Protein AF-A0A923U1F9-F1 (afdb_monomer)

pLDDT: mean 80.45, std 17.43, range [35.75, 97.56]

Radius of gyration: 27.61 Å; Cα contacts (8 Å, |Δi|>4): 58; chains: 1; bounding box: 58×37×76 Å

Mean predicted aligned error: 15.95 Å

Sequence (110 aa):
MAMELDHEKWIPLVEFSVQKGISLSTLRRYIKVNKIPWKLVEGRYLVMDDGTFTSPRNHDPKSNSAPISADVETRLKSLEQALGMANEEISELKMLVAFYEEKWAQNSKK

Solvent-accessible surface area (backbone atoms only — not comparable to full-atom values): 6790 Å² total; per-residue (Å²): 135,80,90,76,87,81,49,82,44,72,34,48,50,69,59,48,21,65,76,67,73,43,57,63,70,58,52,53,50,32,53,74,69,65,74,49,65,68,49,78,56,98,91,39,55,27,33,59,49,72,80,74,83,70,70,81,74,74,89,62,97,77,73,89,61,85,71,62,56,62,60,51,49,54,51,48,53,52,50,53,51,52,51,51,55,52,51,50,52,50,50,53,51,52,51,54,49,53,54,51,53,50,52,50,58,57,61,74,73,112

Foldseek 3Di:
DDDDPPQQDWAFLVVVCVVQVHDSVVVVVCVVVVVFDWDADPNTITTGPPVPDHDPDPPDVPDDDPDVVVVVVVVVVVVVVVVVVVVVVVVVVVVVVVVVVVVVVVVVVD

Secondary structure (DSSP, 8-state):
--------EEEEHHHHHHHHT--HHHHHHHHHTT-S-EEEETTEEEEEE-S---------TTS--TTHHHHHHHHHHHHHHHHHHHHHHHHHHHHHHHHHHHHHHHHTT-

Structure (mmCIF, N/CA/C/O backbone):
data_AF-A0A923U1F9-F1
#
_entry.id   AF-A0A923U1F9-F1
#
loop_
_atom_site.group_PDB
_atom_site.id
_atom_site.type_symbol
_atom_site.label_atom_id
_atom_site.label_alt_id
_atom_site.label_comp_id
_atom_site.label_asym_id
_atom_site.label_entity_id
_atom_site.label_seq_id
_atom_site.pdbx_PDB_ins_code
_atom_site.Cartn_x
_atom_site.Cartn_y
_atom_site.Cartn_z
_atom_site.occupancy
_atom_site.B_iso_or_equiv
_atom_site.auth_seq_id
_atom_site.auth_comp_id
_atom_site.auth_asym_id
_atom_site.auth_atom_id
_atom_site.pdbx_PDB_model_num
ATOM 1 N N . MET A 1 1 ? 4.401 22.624 -32.105 1.00 35.75 1 MET A N 1
ATOM 2 C CA . MET A 1 1 ? 4.610 21.445 -32.966 1.00 35.75 1 MET A CA 1
ATOM 3 C C . MET A 1 1 ? 5.192 20.362 -32.069 1.00 35.75 1 MET A C 1
ATOM 5 O O . MET A 1 1 ? 6.235 20.617 -31.494 1.00 35.75 1 MET A O 1
ATOM 9 N N . ALA A 1 2 ? 4.418 19.289 -31.865 1.00 40.66 2 ALA A N 1
ATOM 10 C CA . ALA A 1 2 ? 4.696 18.025 -31.163 1.00 40.66 2 ALA A CA 1
ATOM 11 C C . ALA A 1 2 ? 5.365 18.056 -29.766 1.00 40.66 2 ALA A C 1
ATOM 13 O O . ALA A 1 2 ? 6.568 18.239 -29.621 1.00 40.66 2 ALA A O 1
ATOM 14 N N . MET A 1 3 ? 4.544 17.793 -28.741 1.00 48.12 3 MET A N 1
ATOM 15 C CA . MET A 1 3 ? 4.953 17.096 -27.520 1.00 48.12 3 MET A CA 1
ATOM 16 C C . MET A 1 3 ? 5.250 15.637 -27.890 1.00 48.12 3 MET A C 1
ATOM 18 O O . MET A 1 3 ? 4.315 14.926 -28.240 1.00 48.12 3 MET A O 1
ATOM 22 N N . GLU A 1 4 ? 6.496 15.187 -27.784 1.00 43.19 4 GLU A N 1
ATOM 23 C CA . GLU A 1 4 ? 6.814 13.753 -27.738 1.00 43.19 4 GLU A CA 1
ATOM 24 C C . GLU A 1 4 ? 7.576 13.471 -26.446 1.00 43.19 4 GLU A C 1
ATOM 26 O O . GLU A 1 4 ? 8.794 13.610 -26.351 1.00 43.19 4 GLU A O 1
ATOM 31 N N . LEU A 1 5 ? 6.817 13.130 -25.402 1.00 45.00 5 LEU A N 1
ATOM 32 C CA . LEU A 1 5 ? 7.339 12.403 -24.249 1.00 45.00 5 LEU A CA 1
ATOM 33 C C . LEU A 1 5 ? 7.386 10.920 -24.629 1.00 45.00 5 LEU A C 1
ATOM 35 O O . LEU A 1 5 ? 6.629 10.101 -24.113 1.00 45.00 5 LEU A O 1
ATOM 39 N N . ASP A 1 6 ? 8.274 10.588 -25.560 1.00 49.78 6 ASP A N 1
ATOM 40 C CA . ASP A 1 6 ? 8.524 9.218 -25.993 1.00 49.78 6 ASP A CA 1
ATOM 41 C C . ASP A 1 6 ? 9.391 8.504 -24.959 1.00 49.78 6 ASP A C 1
ATOM 43 O O . ASP A 1 6 ? 10.597 8.306 -25.130 1.00 49.78 6 ASP A O 1
ATOM 47 N N . HIS A 1 7 ? 8.786 8.117 -23.841 1.00 54.19 7 HIS A N 1
ATOM 48 C CA . HIS A 1 7 ? 9.414 7.187 -22.907 1.00 54.19 7 HIS A CA 1
ATOM 49 C C . HIS A 1 7 ? 8.588 5.912 -22.724 1.00 54.19 7 HIS A C 1
ATOM 51 O O . HIS A 1 7 ? 8.747 5.217 -21.731 1.00 54.19 7 HIS A O 1
ATOM 57 N N . GLU A 1 8 ? 7.777 5.524 -23.712 1.00 62.62 8 GLU A N 1
ATOM 58 C CA . GLU A 1 8 ? 7.300 4.139 -23.822 1.00 62.62 8 GLU A CA 1
ATOM 59 C C . GLU A 1 8 ? 8.439 3.227 -24.303 1.00 62.62 8 GLU A C 1
ATOM 61 O O . GLU A 1 8 ? 8.454 2.694 -25.418 1.00 62.62 8 GLU A O 1
ATOM 66 N N . LYS A 1 9 ? 9.454 3.050 -23.452 1.00 81.69 9 LYS A N 1
ATOM 67 C CA . LYS A 1 9 ? 10.592 2.194 -23.765 1.00 81.69 9 LYS A CA 1
ATOM 68 C C . LYS A 1 9 ? 10.228 0.751 -23.428 1.00 81.69 9 LYS A C 1
ATOM 70 O O . LYS A 1 9 ? 10.101 0.369 -22.267 1.00 81.69 9 LYS A O 1
ATOM 75 N N . TRP A 1 10 ? 10.068 -0.068 -24.462 1.00 88.25 10 TRP A N 1
ATOM 76 C CA . TRP A 1 10 ? 9.956 -1.516 -24.312 1.00 88.25 10 TRP A CA 1
ATOM 77 C C . TRP A 1 10 ? 11.344 -2.112 -24.110 1.00 88.25 10 TRP A C 1
ATOM 79 O O . TRP A 1 10 ? 12.163 -2.122 -25.028 1.00 88.25 10 TRP A O 1
ATOM 89 N N . ILE A 1 11 ? 11.600 -2.619 -22.912 1.00 90.12 11 ILE A N 1
ATOM 90 C CA . ILE A 1 11 ? 12.911 -3.106 -22.491 1.00 90.12 11 ILE A CA 1
ATOM 91 C C . ILE A 1 11 ? 12.846 -4.628 -22.314 1.00 90.12 11 ILE A C 1
ATOM 93 O O . ILE A 1 11 ? 11.848 -5.142 -21.798 1.00 90.12 11 ILE A O 1
ATOM 97 N N . PRO A 1 12 ? 13.871 -5.391 -22.732 1.00 91.62 12 PRO A N 1
ATOM 98 C CA . PRO A 1 12 ? 13.942 -6.818 -22.450 1.00 91.62 12 PRO A CA 1
ATOM 99 C C . PRO A 1 12 ? 13.815 -7.108 -20.951 1.00 91.62 12 PRO A C 1
ATOM 101 O O . PRO A 1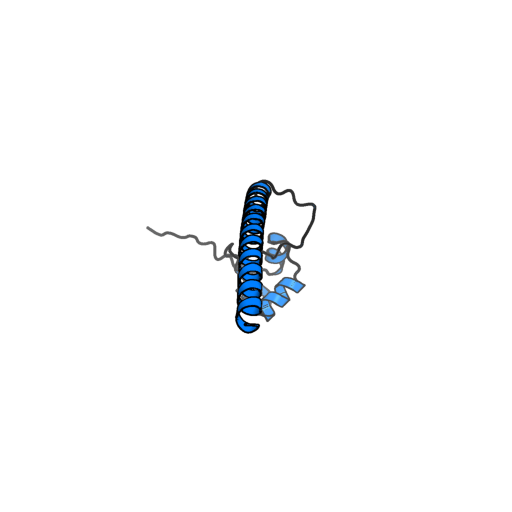 12 ? 14.395 -6.413 -20.120 1.00 91.62 12 PRO A O 1
ATOM 104 N N . LEU A 1 13 ? 13.125 -8.194 -20.594 1.00 90.00 13 LEU A N 1
ATOM 105 C CA . LEU A 1 13 ? 12.877 -8.589 -19.199 1.00 90.00 13 LEU A CA 1
ATOM 106 C C . LEU A 1 13 ? 14.152 -8.639 -18.336 1.00 90.00 13 LEU A C 1
ATOM 108 O O . LEU A 1 13 ? 14.116 -8.332 -17.147 1.00 90.00 13 LEU A O 1
ATOM 112 N N . VAL A 1 14 ? 15.273 -9.037 -18.942 1.00 89.69 14 VAL A N 1
ATOM 113 C CA . VAL A 1 14 ? 16.591 -9.111 -18.294 1.00 89.69 14 VAL A CA 1
ATOM 114 C C . VAL A 1 14 ? 17.151 -7.724 -17.995 1.00 89.69 14 VAL A C 1
ATOM 116 O O . VAL A 1 14 ? 17.619 -7.481 -16.889 1.00 89.69 14 VAL A O 1
ATOM 119 N N . GLU A 1 15 ? 17.066 -6.800 -18.944 1.00 88.56 15 GLU A N 1
ATOM 120 C CA . GLU A 1 15 ? 17.543 -5.429 -18.753 1.00 88.56 15 GLU A CA 1
ATOM 121 C C . GLU A 1 15 ? 16.652 -4.687 -17.745 1.00 88.56 15 GLU A C 1
ATOM 123 O O . GLU A 1 15 ? 17.164 -4.044 -16.832 1.00 88.56 15 GLU A O 1
ATOM 128 N N . PHE A 1 16 ? 15.333 -4.904 -17.797 1.00 88.56 16 PHE A N 1
ATOM 129 C CA . PHE A 1 16 ? 14.390 -4.377 -16.806 1.00 88.56 16 PHE A CA 1
ATOM 130 C C . PHE A 1 16 ? 14.672 -4.905 -15.386 1.00 88.56 16 PHE A C 1
ATOM 132 O O . PHE A 1 16 ? 14.579 -4.166 -14.405 1.00 88.56 16 PHE A O 1
ATOM 139 N N . SER A 1 17 ? 15.065 -6.179 -15.268 1.00 88.25 17 SER A N 1
ATOM 140 C CA . SER A 1 17 ? 15.482 -6.805 -14.005 1.00 88.25 17 SER A CA 1
ATOM 141 C C . SER A 1 17 ? 16.688 -6.098 -13.388 1.00 88.25 17 SER A C 1
ATOM 143 O O . SER A 1 17 ? 16.658 -5.780 -12.198 1.00 88.25 17 SER A O 1
ATOM 145 N N . VAL A 1 18 ? 17.708 -5.803 -14.198 1.00 87.06 18 VAL A N 1
ATOM 146 C CA . VAL A 1 18 ? 18.920 -5.097 -13.761 1.00 87.06 18 VAL A CA 1
ATOM 147 C C . VAL A 1 18 ? 18.609 -3.642 -13.412 1.00 87.06 18 VAL A C 1
ATOM 149 O O . VAL A 1 18 ? 18.995 -3.178 -12.343 1.00 87.06 18 VAL A O 1
ATOM 152 N N . GLN A 1 19 ? 17.860 -2.938 -14.265 1.00 85.00 19 GLN A N 1
ATOM 153 C CA . GLN A 1 19 ? 17.556 -1.515 -14.097 1.00 85.00 19 GLN A CA 1
ATOM 154 C C . GLN A 1 19 ? 16.719 -1.232 -12.840 1.00 85.00 19 GLN A C 1
ATOM 156 O O . GLN A 1 19 ? 16.948 -0.234 -12.161 1.00 85.00 19 GLN A O 1
ATOM 161 N N . LYS A 1 20 ? 15.749 -2.099 -12.518 1.00 83.31 20 LYS A N 1
ATOM 162 C CA . LYS A 1 20 ? 14.856 -1.927 -11.356 1.00 83.31 20 LYS A CA 1
ATOM 163 C C . LYS A 1 20 ? 15.282 -2.738 -10.124 1.00 83.31 20 LYS A C 1
ATOM 165 O O . LYS A 1 20 ? 14.642 -2.618 -9.081 1.00 83.31 20 LYS A O 1
ATOM 170 N N . GLY A 1 21 ? 16.319 -3.575 -10.228 1.00 83.12 21 GLY A N 1
ATOM 171 C CA . GLY A 1 21 ? 16.799 -4.422 -9.128 1.00 83.12 21 GLY A CA 1
ATOM 172 C C . GLY A 1 21 ? 15.810 -5.515 -8.700 1.00 83.12 21 GLY A C 1
ATOM 173 O O . GLY A 1 21 ? 15.718 -5.853 -7.521 1.00 8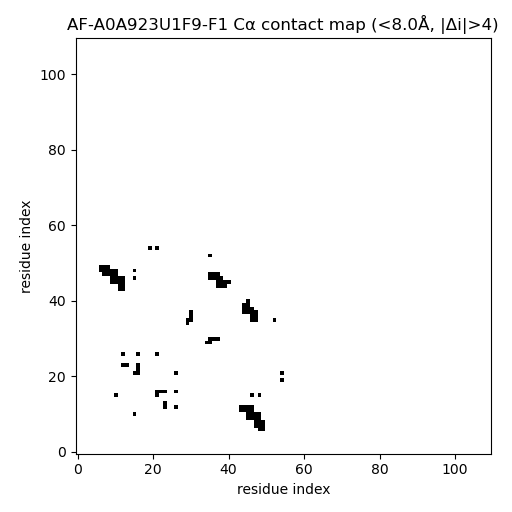3.12 21 GLY A O 1
ATOM 174 N N . ILE A 1 22 ? 15.029 -6.056 -9.639 1.00 85.88 22 ILE A N 1
ATOM 175 C CA . ILE A 1 22 ? 13.974 -7.047 -9.368 1.00 85.88 22 ILE A CA 1
ATOM 176 C C . ILE A 1 22 ? 14.374 -8.375 -9.978 1.00 85.88 22 ILE A C 1
ATOM 178 O O . ILE A 1 22 ? 14.741 -8.423 -11.146 1.00 85.88 22 ILE A O 1
ATOM 182 N N . SER A 1 23 ? 14.248 -9.475 -9.236 1.00 88.81 23 SER A N 1
ATOM 183 C CA . SER A 1 23 ? 14.569 -10.795 -9.781 1.00 88.81 23 SER A CA 1
ATOM 184 C C . SER A 1 23 ? 13.651 -11.180 -10.951 1.00 88.81 23 SER A C 1
ATOM 186 O O . SER A 1 23 ? 12.453 -10.878 -10.970 1.00 88.81 23 SER A O 1
ATOM 188 N N . LEU A 1 24 ? 14.200 -11.926 -11.914 1.00 89.31 24 LEU A N 1
ATOM 189 C CA . LEU A 1 24 ? 13.439 -12.455 -13.051 1.00 89.31 24 LEU A CA 1
ATOM 190 C C . LEU A 1 24 ? 12.231 -13.289 -12.610 1.00 89.31 24 LEU A C 1
ATOM 192 O O . LEU A 1 24 ? 11.181 -13.221 -13.241 1.00 89.31 24 LEU A O 1
ATOM 196 N N . SER A 1 25 ? 12.352 -14.055 -11.523 1.00 90.00 25 SER A N 1
ATOM 197 C CA . SER A 1 25 ? 11.249 -14.848 -10.966 1.00 90.00 25 SER A CA 1
ATOM 198 C C . SER A 1 25 ? 10.084 -13.966 -10.517 1.00 90.00 25 SER A C 1
ATOM 200 O O . SER A 1 25 ? 8.926 -14.278 -10.800 1.00 90.00 25 SER A O 1
ATOM 202 N N . THR A 1 26 ? 10.382 -12.835 -9.874 1.00 88.69 26 THR A N 1
ATOM 203 C CA . THR A 1 26 ? 9.372 -11.856 -9.462 1.00 88.69 26 THR A CA 1
ATOM 204 C C . THR A 1 26 ? 8.726 -11.190 -10.674 1.00 88.69 26 THR A C 1
ATOM 206 O O . THR A 1 26 ? 7.500 -11.111 -10.738 1.00 88.69 26 THR A O 1
ATOM 209 N N . LEU A 1 27 ? 9.513 -10.804 -11.683 1.00 89.75 27 LEU A N 1
ATOM 210 C CA . LEU A 1 27 ? 8.967 -10.236 -12.919 1.00 89.75 27 LEU A CA 1
ATOM 211 C C . LEU A 1 27 ? 8.087 -11.235 -13.682 1.00 89.75 27 LEU A C 1
ATOM 213 O O . LEU A 1 27 ? 6.986 -10.886 -14.094 1.00 89.75 27 LEU A O 1
ATOM 217 N N . ARG A 1 28 ? 8.499 -12.505 -13.795 1.00 90.75 28 ARG A N 1
ATOM 218 C CA . ARG A 1 28 ? 7.674 -13.579 -14.381 1.00 90.75 28 ARG A CA 1
ATOM 219 C C . ARG A 1 28 ? 6.359 -13.764 -13.625 1.00 90.75 28 ARG A C 1
ATOM 221 O O . ARG A 1 28 ? 5.320 -13.976 -14.245 1.00 90.75 28 ARG A O 1
ATOM 228 N N . ARG A 1 29 ? 6.381 -13.655 -12.291 1.00 91.81 29 ARG A N 1
ATOM 229 C CA . ARG A 1 29 ? 5.163 -13.690 -11.471 1.00 91.81 29 ARG A CA 1
ATOM 230 C C . ARG A 1 29 ? 4.254 -12.505 -11.788 1.00 91.81 29 ARG A C 1
ATOM 232 O O . ARG A 1 29 ? 3.057 -12.715 -11.933 1.00 91.81 29 ARG A O 1
ATOM 239 N N . TYR A 1 30 ? 4.805 -11.301 -11.929 1.00 89.62 30 TYR A N 1
ATOM 240 C CA . TYR A 1 30 ? 4.045 -10.098 -12.283 1.00 89.62 30 TYR A CA 1
ATOM 241 C C . TYR A 1 30 ? 3.443 -10.156 -13.684 1.00 89.62 30 TYR A C 1
ATOM 243 O O . TYR A 1 30 ? 2.289 -9.768 -13.843 1.00 89.62 30 TYR A O 1
ATOM 251 N N . ILE A 1 31 ? 4.166 -10.721 -14.652 1.00 90.00 31 ILE A N 1
ATOM 252 C CA . ILE A 1 31 ? 3.638 -11.047 -15.983 1.00 90.00 31 ILE A CA 1
ATOM 253 C C . ILE A 1 31 ? 2.450 -12.006 -15.856 1.00 90.00 31 ILE A C 1
ATOM 255 O O . ILE A 1 31 ? 1.385 -11.740 -16.399 1.00 90.00 31 ILE A O 1
ATOM 259 N N . LYS A 1 32 ? 2.592 -13.087 -15.074 1.00 90.31 32 LYS A N 1
ATOM 260 C CA . LYS A 1 32 ? 1.532 -14.092 -14.887 1.00 90.31 32 LYS A CA 1
ATOM 261 C C . LYS A 1 32 ? 0.246 -13.512 -14.284 1.00 90.31 32 LYS A C 1
ATOM 263 O O . LYS A 1 32 ? -0.833 -13.995 -14.606 1.00 90.31 32 LYS A O 1
ATOM 268 N N . VAL A 1 33 ? 0.355 -12.520 -13.399 1.00 91.88 33 VAL A N 1
ATOM 269 C CA . VAL A 1 33 ? -0.804 -11.860 -12.769 1.00 91.88 33 VAL A CA 1
ATOM 270 C C . VAL A 1 33 ? -1.211 -10.550 -13.460 1.00 91.88 33 VAL A C 1
ATOM 272 O O . VAL A 1 33 ? -1.995 -9.801 -12.889 1.00 91.88 33 VAL A O 1
ATOM 275 N N . ASN A 1 34 ? -0.674 -10.250 -14.652 1.00 86.69 34 ASN A N 1
ATOM 276 C CA . ASN A 1 34 ? -0.921 -9.013 -15.409 1.00 86.69 34 ASN A CA 1
ATOM 277 C C . ASN A 1 34 ? -0.738 -7.720 -14.588 1.00 86.69 34 ASN A C 1
ATOM 279 O O . ASN A 1 34 ? -1.449 -6.739 -14.778 1.00 86.69 34 ASN A O 1
ATOM 283 N N . LYS A 1 35 ? 0.235 -7.710 -13.668 1.00 85.56 35 LYS A N 1
ATOM 284 C CA . LYS A 1 35 ? 0.558 -6.535 -12.838 1.00 85.56 35 LYS A CA 1
ATOM 285 C C . LYS A 1 35 ? 1.406 -5.499 -13.585 1.00 85.56 35 LYS A C 1
ATOM 287 O O . LYS A 1 35 ? 1.496 -4.361 -13.142 1.00 85.56 35 LYS A O 1
ATOM 292 N N . ILE A 1 36 ? 2.048 -5.902 -14.681 1.00 86.88 36 ILE A N 1
ATOM 293 C CA . ILE A 1 36 ? 2.879 -5.039 -15.525 1.00 86.88 36 ILE A CA 1
ATOM 294 C C . ILE A 1 36 ? 2.505 -5.215 -16.998 1.00 86.88 36 ILE A C 1
ATOM 296 O O . ILE A 1 36 ? 2.199 -6.345 -17.393 1.00 86.88 36 ILE A O 1
ATOM 300 N N . PRO A 1 37 ? 2.562 -4.154 -17.822 1.00 89.62 37 PRO A N 1
ATOM 301 C CA . PRO A 1 37 ? 2.420 -4.281 -19.266 1.00 89.62 37 PRO A CA 1
ATOM 302 C C . PRO A 1 37 ? 3.604 -5.057 -19.854 1.00 89.62 37 PRO A C 1
ATOM 304 O O . PRO A 1 37 ? 4.770 -4.720 -19.628 1.00 89.62 37 PRO A O 1
ATOM 307 N N . TRP A 1 38 ? 3.309 -6.107 -20.618 1.00 91.38 38 TRP A N 1
ATOM 308 C CA . TRP A 1 38 ? 4.317 -6.961 -21.239 1.00 91.38 38 TRP A CA 1
ATOM 309 C C . TRP A 1 38 ? 3.915 -7.352 -22.661 1.00 91.38 38 TRP A C 1
ATOM 311 O O . TRP A 1 38 ? 2.732 -7.404 -22.995 1.00 91.38 38 TRP A O 1
ATOM 321 N N . LYS A 1 39 ? 4.909 -7.664 -23.494 1.00 91.81 39 LYS A N 1
ATOM 322 C CA . LYS A 1 39 ? 4.708 -8.255 -24.823 1.00 91.81 39 LYS A CA 1
ATOM 323 C C . LYS A 1 39 ? 5.753 -9.326 -25.112 1.00 91.81 39 LYS A C 1
ATOM 325 O O . LYS A 1 39 ? 6.872 -9.261 -24.604 1.00 91.81 39 LYS A O 1
ATOM 330 N N . LEU A 1 40 ? 5.388 -10.311 -25.928 1.00 91.88 40 LEU A N 1
ATOM 331 C CA . LEU A 1 40 ? 6.295 -11.351 -26.413 1.00 91.88 40 LEU A CA 1
ATOM 332 C C . LEU A 1 40 ? 6.650 -11.052 -27.871 1.00 91.88 40 LEU A C 1
ATOM 334 O O . LEU A 1 40 ? 5.772 -11.066 -28.729 1.00 91.88 40 LEU A O 1
ATOM 338 N N . VAL A 1 41 ? 7.923 -10.783 -28.148 1.00 91.75 41 VAL A N 1
ATOM 339 C CA . VAL A 1 41 ? 8.429 -10.522 -29.504 1.00 91.75 41 VAL A CA 1
ATOM 340 C C . VAL A 1 41 ? 9.596 -11.468 -29.752 1.00 91.75 41 VAL A C 1
ATOM 342 O O . VAL A 1 41 ? 10.541 -11.490 -28.968 1.00 91.75 41 VAL A O 1
ATOM 345 N N . GLU A 1 42 ? 9.512 -12.291 -30.801 1.00 85.06 42 GLU A N 1
ATOM 346 C CA . GLU A 1 42 ? 10.565 -13.259 -31.175 1.00 85.06 42 GLU A CA 1
ATOM 347 C C . GLU A 1 42 ? 10.989 -14.193 -30.020 1.00 85.06 42 GLU A C 1
ATOM 349 O O . GLU A 1 42 ? 12.167 -14.479 -29.818 1.00 85.06 42 GLU A O 1
ATOM 354 N N . GLY A 1 43 ? 10.032 -14.626 -29.191 1.00 87.44 43 GLY A N 1
ATOM 355 C CA . GLY A 1 43 ? 10.309 -15.475 -28.024 1.00 87.44 43 GLY A CA 1
ATOM 356 C C . GLY A 1 43 ? 10.941 -14.747 -26.828 1.00 87.44 43 GLY A C 1
ATOM 357 O O . GLY A 1 43 ? 11.261 -15.382 -25.823 1.00 87.44 43 GLY A O 1
ATOM 358 N N . ARG A 1 44 ? 11.094 -13.418 -26.895 1.00 87.31 44 ARG A N 1
ATOM 359 C CA . ARG A 1 44 ? 11.629 -12.579 -25.816 1.00 87.31 44 ARG A CA 1
ATOM 360 C C . ARG A 1 44 ? 10.525 -11.753 -25.168 1.00 87.31 44 ARG A C 1
ATOM 362 O O . ARG A 1 44 ? 9.727 -11.109 -25.847 1.00 87.31 44 ARG A O 1
ATOM 369 N N . TYR A 1 45 ? 10.496 -11.765 -23.838 1.00 90.88 45 TYR A N 1
ATOM 370 C CA . TYR A 1 45 ? 9.596 -10.920 -23.058 1.00 90.88 45 TYR A CA 1
ATOM 371 C C . TYR A 1 45 ? 10.151 -9.498 -22.984 1.00 90.88 45 TYR A C 1
ATOM 373 O O . TYR A 1 45 ? 11.292 -9.297 -22.557 1.00 90.88 45 TYR A O 1
ATOM 381 N N . LEU A 1 46 ? 9.326 -8.529 -23.363 1.00 89.94 46 LEU A N 1
ATOM 382 C CA . LEU A 1 46 ? 9.580 -7.103 -23.211 1.00 89.94 46 LEU A CA 1
ATOM 383 C C . LEU A 1 46 ? 8.589 -6.524 -22.204 1.00 89.94 46 LEU A C 1
ATOM 385 O O . LEU A 1 46 ? 7.414 -6.893 -22.203 1.00 89.94 46 LEU A O 1
ATOM 389 N N . VAL A 1 47 ? 9.074 -5.612 -21.373 1.00 90.25 47 VAL A N 1
ATOM 390 C CA . VAL A 1 47 ? 8.303 -4.889 -20.360 1.00 90.25 47 VAL A CA 1
ATOM 391 C C . VAL A 1 47 ? 8.338 -3.407 -20.705 1.00 90.25 47 VAL A C 1
ATOM 393 O O . VAL A 1 47 ? 9.366 -2.906 -21.159 1.00 90.25 47 VAL A O 1
ATOM 396 N N . MET A 1 48 ? 7.210 -2.726 -20.537 1.00 87.19 48 MET A N 1
ATOM 397 C CA . MET A 1 48 ? 7.127 -1.279 -20.719 1.00 87.19 48 MET A CA 1
ATOM 398 C C . MET A 1 48 ? 7.674 -0.581 -19.468 1.00 87.19 48 MET A C 1
ATOM 400 O O . MET A 1 48 ? 7.196 -0.845 -18.365 1.00 87.19 48 MET A O 1
ATOM 404 N N . ASP A 1 49 ? 8.682 0.277 -19.633 1.00 83.06 49 ASP A N 1
ATOM 405 C CA . ASP A 1 49 ? 9.173 1.160 -18.569 1.00 83.06 49 ASP A CA 1
ATOM 406 C C . ASP A 1 49 ? 8.567 2.554 -18.748 1.00 83.06 49 ASP A C 1
ATOM 408 O O . ASP A 1 49 ? 9.150 3.413 -19.395 1.00 83.06 49 ASP A O 1
ATOM 412 N N . ASP A 1 50 ? 7.380 2.760 -18.183 1.00 77.75 50 ASP A N 1
ATOM 413 C CA . ASP A 1 50 ? 6.668 4.045 -18.140 1.00 77.75 50 ASP A CA 1
ATOM 414 C C . ASP A 1 50 ? 7.091 4.921 -16.940 1.00 77.75 50 ASP A C 1
ATOM 416 O O . ASP A 1 50 ? 6.501 5.966 -16.670 1.00 77.75 50 ASP A O 1
ATOM 420 N N . GLY A 1 51 ? 8.083 4.472 -16.162 1.00 70.19 51 GLY A N 1
ATOM 421 C CA . GLY A 1 51 ? 8.517 5.123 -14.925 1.00 70.19 51 GLY A CA 1
ATOM 422 C C . GLY A 1 51 ? 7.536 5.000 -13.750 1.00 70.19 51 GLY A C 1
ATOM 423 O O . GLY A 1 51 ? 7.915 5.329 -12.625 1.00 70.19 51 GLY A O 1
ATOM 424 N N . THR A 1 52 ? 6.320 4.482 -13.956 1.00 66.38 52 THR A N 1
ATOM 425 C CA . THR A 1 52 ? 5.310 4.324 -12.894 1.00 66.38 52 THR A CA 1
ATOM 426 C C . THR A 1 52 ? 5.547 3.065 -12.071 1.00 66.38 52 THR A C 1
ATOM 428 O O . THR A 1 52 ? 5.171 2.988 -10.895 1.00 66.38 52 THR A O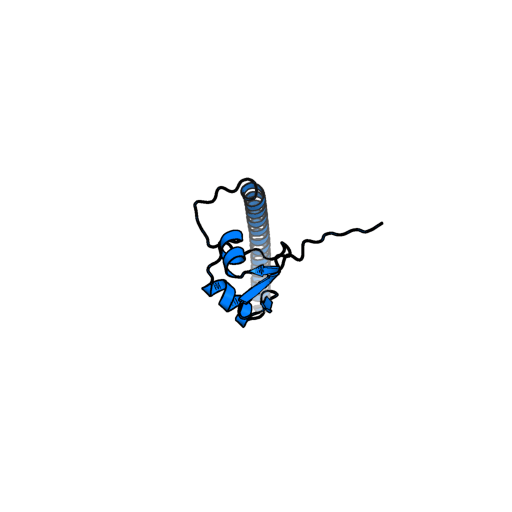 1
ATOM 431 N N . PHE A 1 53 ? 6.221 2.077 -12.665 1.00 68.12 53 PHE A N 1
ATOM 432 C CA . PHE A 1 53 ? 6.522 0.833 -11.986 1.00 68.12 53 PHE A CA 1
ATOM 433 C C . PHE A 1 53 ? 7.598 1.021 -10.909 1.00 68.12 53 PHE A C 1
ATOM 435 O O . PHE A 1 53 ? 8.807 0.942 -11.151 1.00 68.12 53 PHE A O 1
ATOM 442 N N . THR A 1 54 ? 7.131 1.235 -9.682 1.00 63.41 54 THR A N 1
ATOM 443 C CA . THR A 1 54 ? 7.949 1.172 -8.475 1.00 63.41 54 THR A CA 1
ATOM 444 C C . THR A 1 54 ? 7.946 -0.264 -7.962 1.00 63.41 54 THR A C 1
ATOM 446 O O . THR A 1 54 ? 6.904 -0.854 -7.668 1.00 63.41 54 THR A O 1
ATOM 449 N N . SER A 1 55 ? 9.131 -0.874 -7.888 1.00 62.62 55 SER A N 1
ATOM 450 C CA . SER A 1 55 ? 9.261 -2.154 -7.196 1.00 62.62 55 SER A CA 1
ATOM 451 C C . SER A 1 55 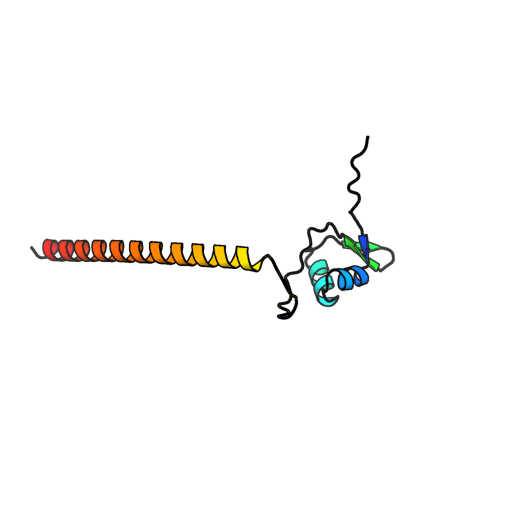? 8.807 -1.964 -5.747 1.00 62.62 55 SER A C 1
ATOM 453 O O . SER A 1 55 ? 9.227 -0.980 -5.129 1.00 62.62 55 SER A O 1
ATOM 455 N N . PRO A 1 56 ? 8.020 -2.882 -5.155 1.00 60.44 56 PRO A N 1
ATOM 456 C CA . PRO A 1 56 ? 7.948 -2.941 -3.706 1.00 60.44 56 PRO A CA 1
ATOM 457 C C . PRO A 1 56 ? 9.382 -3.161 -3.228 1.00 60.44 56 PRO A C 1
ATOM 459 O O . PRO A 1 56 ? 9.966 -4.206 -3.513 1.00 60.44 56 PRO A O 1
ATOM 462 N N . ARG A 1 57 ? 9.971 -2.129 -2.607 1.00 55.75 57 ARG A N 1
ATOM 463 C CA . ARG A 1 57 ? 11.328 -2.147 -2.055 1.00 55.75 57 ARG A CA 1
ATOM 464 C C . ARG A 1 57 ? 11.515 -3.474 -1.322 1.00 55.75 57 ARG A C 1
ATOM 466 O O . ARG A 1 57 ? 10.899 -3.696 -0.282 1.00 55.75 57 ARG A O 1
ATOM 473 N N . ASN A 1 58 ? 12.366 -4.347 -1.860 1.00 50.75 58 ASN A N 1
ATOM 474 C CA . ASN A 1 58 ? 13.010 -5.338 -1.015 1.00 50.75 58 ASN A CA 1
ATOM 475 C C . ASN A 1 58 ? 13.719 -4.522 0.065 1.00 50.75 58 ASN A C 1
ATOM 477 O O . ASN A 1 58 ? 14.420 -3.559 -0.247 1.00 50.75 58 ASN A O 1
ATOM 481 N N . HIS A 1 59 ? 13.417 -4.825 1.319 1.00 45.28 59 HIS A N 1
ATOM 482 C CA . HIS A 1 59 ? 13.891 -4.102 2.486 1.00 45.28 59 HIS A CA 1
ATOM 483 C C . HIS A 1 59 ? 15.398 -4.354 2.664 1.00 45.28 59 HIS A C 1
ATOM 485 O O . HIS A 1 59 ? 15.811 -5.114 3.533 1.00 45.28 59 HIS A O 1
ATOM 491 N N . ASP A 1 60 ? 16.217 -3.769 1.790 1.00 49.34 60 ASP A N 1
ATOM 492 C CA . ASP A 1 60 ? 17.671 -3.756 1.891 1.00 49.34 60 ASP A CA 1
ATOM 493 C C . ASP A 1 60 ? 18.061 -2.628 2.860 1.00 49.34 60 ASP A C 1
ATOM 495 O O . ASP A 1 60 ? 17.876 -1.450 2.536 1.00 49.34 60 ASP A O 1
ATOM 499 N N . PRO A 1 61 ? 18.588 -2.932 4.059 1.00 53.56 61 PRO A N 1
ATOM 500 C CA . PRO A 1 61 ? 18.822 -1.939 5.109 1.00 53.56 61 PRO A CA 1
ATOM 501 C C . PRO A 1 61 ? 20.021 -1.009 4.834 1.00 53.56 61 PRO A C 1
ATOM 503 O O . PRO A 1 61 ? 20.449 -0.290 5.731 1.00 53.56 61 PRO A O 1
ATOM 506 N N . LYS A 1 62 ? 20.606 -1.027 3.626 1.00 51.62 62 LYS A N 1
ATOM 507 C CA . LYS A 1 62 ? 21.862 -0.319 3.308 1.00 51.62 62 LYS A CA 1
ATOM 508 C C . LYS A 1 62 ? 21.811 0.649 2.125 1.00 51.62 62 LYS A C 1
ATOM 510 O O . LYS A 1 62 ? 22.849 1.196 1.759 1.00 51.62 62 LYS A O 1
ATOM 515 N N . SER A 1 63 ? 20.647 0.923 1.539 1.00 46.50 63 SER A N 1
ATOM 516 C CA . SER A 1 63 ? 20.549 1.964 0.507 1.00 46.50 63 SER A CA 1
ATOM 517 C C . SER A 1 63 ? 20.182 3.306 1.142 1.00 46.50 63 SER A C 1
ATOM 519 O O . SER A 1 63 ? 19.019 3.571 1.440 1.00 46.50 63 SER A O 1
ATOM 521 N N . ASN A 1 64 ? 21.214 4.120 1.385 1.00 50.41 64 ASN A N 1
ATOM 522 C CA . ASN A 1 64 ? 21.150 5.519 1.809 1.00 50.41 64 ASN A CA 1
ATOM 523 C C . ASN A 1 64 ? 19.959 6.269 1.187 1.00 50.41 64 ASN A C 1
ATOM 525 O O . ASN A 1 64 ? 19.922 6.484 -0.023 1.00 50.41 64 ASN A O 1
ATOM 529 N N . SER A 1 65 ? 19.025 6.727 2.024 1.00 46.25 65 SER A N 1
ATOM 530 C CA . SER A 1 65 ? 17.946 7.627 1.615 1.00 46.25 65 SER A CA 1
ATOM 531 C C . SER A 1 65 ? 17.859 8.844 2.535 1.00 46.25 65 SER A C 1
ATOM 533 O O . SER A 1 65 ? 17.158 8.821 3.543 1.00 46.25 65 SER A O 1
ATOM 535 N N . AL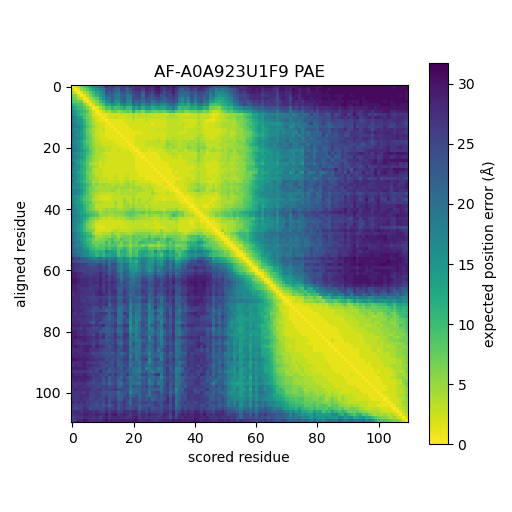A A 1 66 ? 18.519 9.932 2.147 1.00 48.25 66 ALA A N 1
ATOM 536 C CA . ALA A 1 66 ? 17.933 11.265 2.302 1.00 48.25 66 ALA A CA 1
ATOM 537 C C . ALA A 1 66 ? 17.003 11.499 1.087 1.00 48.25 66 ALA A C 1
ATOM 539 O O . ALA A 1 66 ? 17.300 10.925 0.036 1.00 48.25 66 ALA A O 1
ATOM 540 N N . PRO A 1 67 ? 15.891 12.267 1.134 1.00 52.09 67 PRO A N 1
ATOM 541 C CA . PRO A 1 67 ? 15.279 13.061 2.206 1.00 52.09 67 PRO A CA 1
ATOM 542 C C . PRO A 1 67 ? 13.904 12.511 2.669 1.00 52.09 67 PRO A C 1
ATOM 544 O O . PRO A 1 67 ? 13.143 13.211 3.329 1.00 52.09 67 PRO A O 1
ATOM 547 N N . ILE A 1 68 ? 13.566 11.259 2.329 1.00 55.16 68 ILE A N 1
ATOM 548 C CA . ILE A 1 68 ? 12.271 10.632 2.677 1.00 55.16 68 ILE A CA 1
ATOM 549 C C . ILE A 1 68 ? 12.127 10.438 4.198 1.00 55.16 68 ILE A C 1
ATOM 551 O O . ILE A 1 68 ? 11.016 10.427 4.716 1.00 55.16 68 ILE A O 1
ATOM 555 N N . SER A 1 69 ? 13.238 10.322 4.931 1.00 60.47 69 SER A N 1
ATOM 556 C CA . SER A 1 69 ? 13.227 10.139 6.385 1.00 60.47 69 SER A CA 1
ATOM 557 C C . SER A 1 69 ? 12.548 11.290 7.127 1.00 60.47 69 SER A C 1
ATOM 559 O O . SER A 1 69 ? 11.786 11.028 8.048 1.00 60.47 69 SER A O 1
ATOM 561 N N . ALA A 1 70 ? 12.756 12.539 6.696 1.00 61.62 70 ALA A N 1
ATOM 562 C CA . ALA A 1 70 ? 12.176 13.703 7.363 1.00 61.62 70 ALA A CA 1
ATOM 563 C C . ALA A 1 70 ? 10.648 13.768 7.196 1.00 61.62 70 ALA A C 1
ATOM 565 O O . ALA A 1 70 ? 9.949 14.069 8.155 1.00 61.62 70 ALA A O 1
ATOM 566 N N . ASP A 1 71 ? 10.126 13.440 6.010 1.00 77.88 71 ASP A N 1
ATOM 567 C CA . ASP A 1 71 ? 8.678 13.399 5.743 1.00 77.88 71 ASP A CA 1
ATOM 568 C C . ASP A 1 71 ? 7.984 12.226 6.458 1.00 77.88 71 ASP A C 1
ATOM 570 O O . ASP A 1 71 ? 6.867 12.333 6.964 1.00 77.88 71 ASP A O 1
ATOM 574 N N . VAL A 1 72 ? 8.673 11.088 6.564 1.00 82.50 72 VAL A N 1
ATOM 575 C CA . VAL A 1 72 ? 8.167 9.941 7.326 1.00 82.50 72 VAL A CA 1
ATOM 576 C C . VAL A 1 72 ? 8.154 10.244 8.824 1.00 82.50 72 VAL A C 1
ATOM 578 O O . VAL A 1 72 ? 7.186 9.905 9.498 1.00 82.50 72 VAL A O 1
ATOM 581 N N . GLU A 1 73 ? 9.187 10.901 9.348 1.00 85.81 73 GLU A N 1
ATOM 582 C CA . GLU A 1 73 ? 9.291 11.255 10.765 1.00 85.81 73 GLU A CA 1
ATOM 583 C C . GLU A 1 73 ? 8.266 12.323 11.173 1.00 85.81 73 GLU A C 1
ATOM 585 O O . GLU A 1 73 ? 7.613 12.191 12.210 1.00 85.81 73 GLU A O 1
ATOM 590 N N . THR A 1 74 ? 8.037 13.342 10.337 1.00 86.56 74 THR A N 1
ATOM 591 C CA . THR A 1 74 ? 6.979 14.337 10.581 1.00 86.56 74 THR A CA 1
ATOM 592 C C . THR A 1 74 ? 5.593 13.703 10.545 1.00 86.56 74 THR A C 1
ATOM 594 O O . THR A 1 74 ? 4.755 14.014 11.396 1.00 86.56 74 THR A O 1
ATOM 597 N N . ARG A 1 75 ? 5.350 12.780 9.606 1.00 90.62 75 ARG A N 1
ATOM 598 C CA . ARG A 1 75 ? 4.091 12.034 9.524 1.00 90.62 75 ARG A CA 1
ATOM 599 C C . ARG A 1 75 ? 3.901 11.077 10.695 1.00 90.62 75 ARG A C 1
ATOM 601 O O . ARG A 1 75 ? 2.777 10.917 11.158 1.00 90.62 75 ARG A O 1
ATOM 608 N N . LEU A 1 76 ? 4.971 10.452 11.178 1.00 91.81 76 LEU A N 1
ATOM 609 C CA . LEU A 1 76 ? 4.923 9.596 12.359 1.00 91.81 76 LEU A CA 1
ATOM 610 C C . LEU A 1 76 ? 4.526 10.417 13.587 1.00 91.81 76 LEU A C 1
ATOM 612 O O . LEU A 1 76 ? 3.566 10.074 14.269 1.00 91.81 76 LEU A O 1
ATOM 616 N N . LYS A 1 77 ? 5.190 11.557 13.794 1.00 93.56 77 LYS A N 1
ATOM 617 C CA . LYS A 1 77 ? 4.919 12.456 14.917 1.00 93.56 77 LYS A CA 1
ATOM 618 C C . LYS A 1 77 ? 3.496 13.020 14.899 1.00 93.56 77 LYS A C 1
ATOM 620 O O . LYS A 1 77 ? 2.861 13.116 15.946 1.00 93.56 77 LYS A O 1
ATOM 625 N N . SER A 1 78 ? 2.974 13.382 13.725 1.00 93.19 78 SER A N 1
ATOM 626 C CA . SER A 1 78 ? 1.590 13.859 13.612 1.00 93.19 78 SER A CA 1
ATOM 627 C C . SER A 1 78 ? 0.571 12.751 13.884 1.00 93.19 78 SER A C 1
ATOM 629 O O . SER A 1 78 ? -0.443 13.006 14.533 1.00 93.19 78 SER A O 1
ATOM 631 N N . LEU A 1 79 ? 0.854 11.515 13.456 1.00 94.50 79 LEU A N 1
ATOM 632 C CA . LEU A 1 79 ? 0.033 10.349 13.784 1.00 94.50 79 LEU A CA 1
ATOM 633 C C . LEU A 1 79 ? 0.031 10.057 15.284 1.00 94.50 79 LEU A C 1
ATOM 635 O O . LEU A 1 79 ? -1.033 9.830 15.850 1.00 94.50 79 LEU A O 1
ATOM 639 N N . GLU A 1 80 ? 1.196 10.078 15.928 1.00 95.44 80 GLU A N 1
ATOM 640 C CA . GLU A 1 80 ? 1.324 9.864 17.372 1.00 95.44 80 GLU A CA 1
ATOM 641 C C . GLU A 1 80 ? 0.542 10.915 18.163 1.00 95.44 80 GLU A C 1
ATOM 643 O O . GLU A 1 80 ? -0.183 10.575 19.098 1.00 95.44 80 GLU A O 1
ATOM 648 N N . GLN A 1 81 ? 0.614 12.181 17.743 1.00 95.88 81 GLN A N 1
ATOM 649 C CA . GLN A 1 81 ? -0.163 13.257 18.352 1.00 95.88 81 GLN A CA 1
ATOM 650 C C . GLN A 1 81 ? -1.673 13.052 18.167 1.00 95.88 81 GLN A C 1
ATOM 652 O O . GLN A 1 81 ? -2.432 13.198 19.124 1.00 95.88 81 GLN A O 1
ATOM 657 N N . ALA A 1 82 ? -2.119 12.686 16.962 1.00 96.06 82 ALA A N 1
ATOM 658 C CA . ALA A 1 82 ? -3.528 12.399 16.694 1.00 96.06 82 ALA A CA 1
ATOM 659 C C . ALA A 1 82 ? -4.047 11.220 17.531 1.00 96.06 82 ALA A C 1
ATOM 661 O O . ALA A 1 82 ? -5.162 11.271 18.046 1.00 96.06 82 ALA A O 1
ATOM 662 N N . LEU A 1 83 ? -3.223 10.186 17.709 1.00 96.50 83 LEU A N 1
ATOM 663 C CA . LEU A 1 83 ? -3.537 9.026 18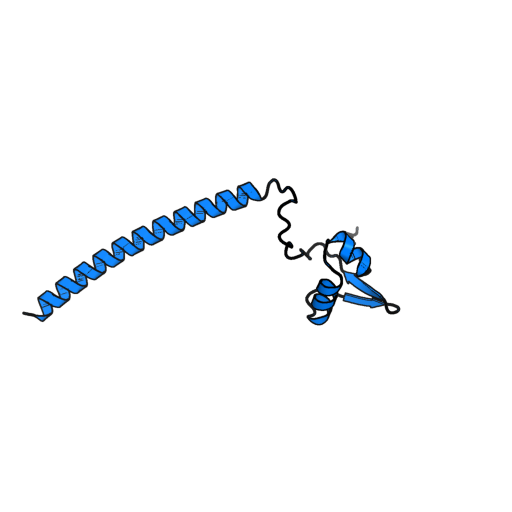.540 1.00 96.50 83 LEU A CA 1
ATOM 664 C C . LEU A 1 83 ? -3.666 9.431 20.018 1.00 96.50 83 LEU A C 1
ATOM 666 O O . LEU A 1 83 ? -4.614 9.018 20.683 1.00 96.50 83 LEU A O 1
ATOM 670 N N . GLY A 1 84 ? -2.765 10.285 20.512 1.00 95.94 84 GLY A N 1
ATOM 671 C CA . GLY A 1 84 ? -2.842 10.852 21.861 1.00 95.94 84 GLY A CA 1
ATOM 672 C C . GLY A 1 84 ? -4.157 11.593 22.112 1.00 95.94 84 GLY A C 1
ATOM 673 O O . GLY A 1 84 ? -4.883 11.241 23.038 1.00 95.94 84 GLY A O 1
ATOM 674 N N . MET A 1 85 ? -4.509 12.539 21.236 1.00 95.88 85 MET A N 1
ATOM 675 C CA . MET A 1 85 ? -5.758 13.309 21.354 1.00 95.88 85 MET A CA 1
ATOM 676 C C . MET A 1 85 ? -7.001 12.410 21.305 1.00 95.88 85 MET A C 1
ATOM 678 O O . MET A 1 85 ? -7.909 12.564 22.116 1.00 95.88 85 MET A O 1
ATOM 682 N N . ALA A 1 86 ? -7.026 11.427 20.398 1.00 95.56 86 ALA A N 1
ATOM 683 C CA . ALA A 1 86 ? -8.140 10.485 20.305 1.00 95.56 86 ALA A CA 1
ATOM 684 C C . ALA A 1 86 ? -8.279 9.623 21.573 1.00 95.56 86 ALA A C 1
ATOM 686 O O . ALA A 1 86 ? -9.391 9.327 22.005 1.00 95.56 86 ALA A O 1
ATOM 687 N N . ASN A 1 87 ? -7.166 9.225 22.195 1.00 97.00 87 ASN A N 1
ATOM 688 C CA . ASN A 1 87 ? -7.197 8.475 23.451 1.00 97.00 87 ASN A CA 1
ATOM 689 C C . ASN A 1 87 ? -7.721 9.316 24.623 1.00 97.00 87 ASN A C 1
ATOM 691 O O . ASN A 1 87 ? -8.452 8.782 25.460 1.00 97.00 87 ASN A O 1
ATOM 695 N N . GLU A 1 88 ? -7.364 10.599 24.686 1.00 97.06 88 GLU A N 1
ATOM 696 C CA . GLU A 1 88 ? -7.889 11.533 25.689 1.00 97.06 88 GLU A CA 1
ATOM 697 C C . GLU A 1 88 ? -9.403 11.707 25.527 1.00 97.06 88 GLU A C 1
ATOM 699 O O . GLU A 1 88 ? -10.145 11.480 26.484 1.00 97.06 88 GLU A O 1
ATOM 704 N N . GLU A 1 89 ? -9.879 11.956 24.304 1.00 97.06 89 GLU A N 1
ATOM 705 C CA . GLU A 1 89 ? -11.311 12.062 23.996 1.00 97.06 89 GLU A CA 1
ATOM 706 C C . GLU A 1 89 ? -12.070 10.776 24.371 1.00 97.06 89 GLU A C 1
ATOM 708 O O . GLU A 1 89 ? -13.114 10.816 25.027 1.00 97.06 89 GLU A O 1
ATOM 713 N N . ILE A 1 90 ? -11.515 9.604 24.042 1.00 97.31 90 ILE A N 1
ATOM 714 C CA . ILE A 1 90 ? -12.090 8.312 24.444 1.00 97.31 90 ILE A CA 1
ATOM 715 C C . ILE A 1 90 ? -12.156 8.185 25.971 1.00 97.31 90 ILE A C 1
ATOM 717 O O . ILE A 1 90 ? -13.125 7.633 26.497 1.00 97.31 90 ILE A O 1
ATOM 721 N N . SER A 1 91 ? -11.135 8.649 26.693 1.00 97.25 91 SER A N 1
ATOM 722 C CA . SER A 1 91 ? -11.104 8.596 28.156 1.00 97.25 91 SER A CA 1
ATOM 723 C C . SER A 1 91 ? -12.190 9.478 28.776 1.00 97.25 91 SER A C 1
ATOM 725 O O . SER A 1 91 ? -12.904 9.031 29.677 1.00 97.25 91 SER A O 1
ATOM 727 N N . GLU A 1 92 ? -12.365 10.697 28.268 1.00 97.38 92 GLU A N 1
ATOM 728 C CA . GLU A 1 92 ? -13.417 11.619 28.709 1.00 97.38 92 GLU A CA 1
ATOM 729 C C . GLU A 1 92 ? -14.816 11.055 28.441 1.00 97.38 92 GLU A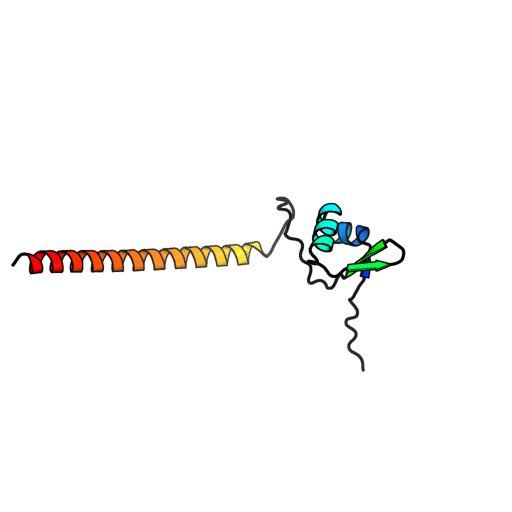 C 1
ATOM 731 O O . GLU A 1 92 ? -15.661 11.017 29.340 1.00 97.38 92 GLU A O 1
ATOM 736 N N . LEU A 1 93 ? -15.048 10.529 27.235 1.00 97.56 93 LEU A N 1
ATOM 737 C CA . LEU A 1 93 ? -16.327 9.921 26.869 1.00 97.56 93 LEU A CA 1
ATOM 738 C C . LEU A 1 93 ? -16.643 8.699 27.733 1.00 97.56 93 LEU A C 1
ATOM 740 O O . LEU A 1 93 ? -17.773 8.552 28.198 1.00 97.56 93 LEU A O 1
ATOM 744 N N . LYS A 1 94 ? -15.654 7.841 28.010 1.00 96.56 94 LYS A N 1
ATOM 745 C CA . LYS A 1 94 ? -15.829 6.695 28.917 1.00 96.56 94 LYS A CA 1
ATOM 746 C C . LYS A 1 94 ? -16.194 7.133 30.333 1.00 96.56 94 LYS A C 1
ATOM 748 O O . LYS A 1 94 ? -17.054 6.508 30.949 1.00 96.56 94 LYS A O 1
ATOM 753 N N . MET A 1 95 ? -15.575 8.198 30.841 1.00 97.12 95 MET A N 1
ATOM 754 C CA . MET A 1 95 ? -15.898 8.750 32.159 1.00 97.12 95 MET A CA 1
ATOM 755 C C . MET A 1 95 ? -17.337 9.275 32.207 1.00 97.12 95 MET A C 1
ATOM 757 O O . MET A 1 95 ? -18.069 8.995 33.156 1.00 97.12 95 MET A O 1
ATOM 761 N N . LEU A 1 96 ? -17.760 9.989 31.161 1.00 96.94 96 LEU A N 1
ATOM 762 C CA . LEU A 1 96 ? -19.120 10.505 31.047 1.00 96.94 96 LEU A CA 1
ATOM 763 C C . LEU A 1 96 ? -20.153 9.372 30.983 1.00 96.94 96 LEU A C 1
ATOM 765 O O . LEU A 1 96 ? -21.168 9.424 31.676 1.00 96.94 96 LEU A O 1
ATOM 769 N N . VAL A 1 97 ? -19.881 8.333 30.189 1.00 97.12 97 VAL A N 1
ATOM 770 C CA . VAL A 1 97 ? -20.729 7.137 30.102 1.00 97.12 97 VAL A CA 1
ATOM 771 C C . VAL A 1 97 ? -20.855 6.468 31.468 1.00 97.12 97 VAL A C 1
ATOM 773 O O . VAL A 1 97 ? -21.977 6.250 31.917 1.00 97.12 97 VAL A O 1
ATOM 776 N N . ALA A 1 98 ? -19.743 6.238 32.172 1.00 96.44 98 ALA A N 1
ATOM 777 C CA . ALA A 1 98 ? -19.761 5.627 33.502 1.00 96.44 98 ALA A CA 1
ATOM 778 C C . ALA A 1 98 ? -20.616 6.429 34.501 1.00 96.44 98 ALA A C 1
ATOM 780 O O . ALA A 1 98 ? -21.397 5.854 35.260 1.00 96.44 98 ALA A O 1
ATOM 781 N N . PHE A 1 99 ? -20.530 7.764 34.461 1.00 96.69 99 PHE A N 1
ATOM 782 C CA . PHE A 1 99 ? -21.364 8.633 35.291 1.00 96.69 99 PHE A CA 1
ATOM 783 C C . PHE A 1 99 ? -22.863 8.475 34.985 1.00 96.69 99 PHE A C 1
ATOM 785 O O . PHE A 1 99 ? -23.683 8.383 35.903 1.00 96.69 99 PHE A O 1
ATOM 792 N N . TYR A 1 100 ? -23.243 8.431 33.706 1.00 95.81 100 TYR A N 1
ATOM 793 C CA . TYR A 1 100 ? -24.643 8.247 33.318 1.00 95.81 100 TYR A CA 1
ATOM 794 C C . TYR A 1 100 ? -25.166 6.846 33.631 1.00 95.81 100 TYR A C 1
ATOM 796 O O . TYR A 1 100 ? -26.304 6.717 34.084 1.00 95.81 100 TYR A O 1
ATOM 804 N N . GLU A 1 101 ? -24.350 5.811 33.443 1.00 94.62 101 GLU A N 1
ATOM 805 C CA . GLU A 1 101 ? -24.688 4.435 33.814 1.00 94.62 101 GLU A CA 1
ATOM 806 C C . GLU A 1 101 ? -24.959 4.317 35.319 1.00 94.62 101 GLU A C 1
ATOM 808 O O . GLU A 1 101 ? -25.960 3.721 35.725 1.00 94.62 101 GLU A O 1
ATOM 813 N N . GLU A 1 102 ? -24.138 4.959 36.157 1.00 94.06 102 GLU A N 1
ATOM 814 C CA . GLU A 1 102 ? -24.357 5.004 37.602 1.00 94.06 102 GLU A CA 1
ATOM 815 C C . GLU A 1 102 ? -25.660 5.736 37.958 1.00 94.06 102 GLU A C 1
ATOM 817 O O . GLU A 1 102 ? -26.479 5.224 38.729 1.00 94.06 102 GLU A O 1
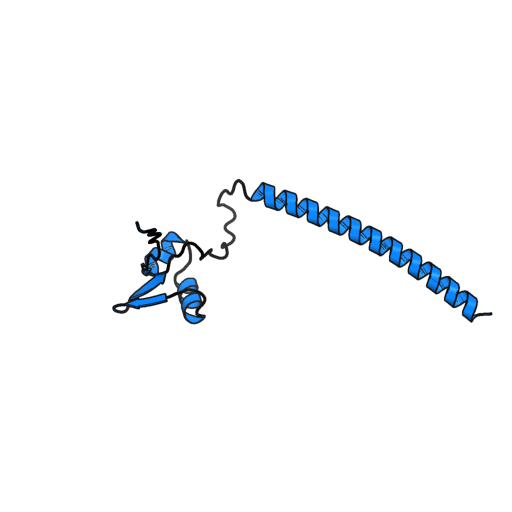ATOM 822 N N . LYS A 1 103 ? -25.892 6.919 37.373 1.00 92.25 103 LYS A N 1
ATOM 823 C CA . LYS A 1 103 ? -27.127 7.692 37.588 1.00 92.25 103 LYS A CA 1
ATOM 824 C C . LYS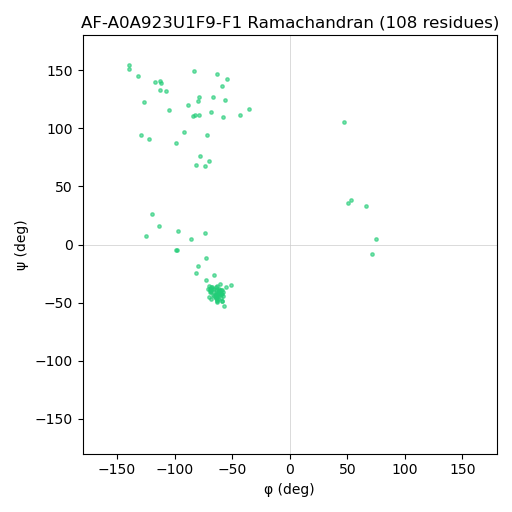 A 1 103 ? -28.368 6.904 37.182 1.00 92.25 103 LYS A C 1
ATOM 826 O O . LYS A 1 103 ? -29.358 6.911 37.916 1.00 92.25 103 LYS A O 1
ATOM 831 N N . TRP A 1 104 ? -28.310 6.204 36.053 1.00 90.81 104 TRP A N 1
ATOM 832 C CA . TRP A 1 104 ? -29.398 5.357 35.578 1.00 90.81 104 TRP A CA 1
ATOM 833 C C . TRP A 1 104 ? -29.669 4.196 36.539 1.00 90.81 104 TRP A C 1
ATOM 835 O O . TRP A 1 104 ? -30.814 3.964 36.932 1.00 90.81 104 TRP A O 1
ATOM 845 N N . ALA A 1 105 ? -28.614 3.513 36.992 1.00 90.19 105 ALA A N 1
ATOM 846 C CA . ALA A 1 105 ? -28.725 2.411 37.942 1.00 90.19 105 ALA A CA 1
ATOM 847 C C . ALA A 1 105 ? -29.296 2.851 39.302 1.00 90.19 105 ALA A C 1
ATOM 849 O O . ALA A 1 105 ? -30.051 2.101 39.921 1.00 90.19 105 ALA A O 1
ATOM 850 N N . GLN A 1 106 ? -28.966 4.058 39.774 1.00 84.12 106 GLN A N 1
ATOM 851 C CA . GLN A 1 106 ? -29.533 4.619 41.004 1.00 84.12 106 GLN A CA 1
ATOM 852 C C . GLN A 1 106 ? -31.008 5.009 40.840 1.00 84.12 106 GLN A C 1
ATOM 854 O O . GLN A 1 106 ? -31.800 4.786 41.755 1.00 84.12 106 GLN A O 1
ATOM 859 N N . ASN A 1 107 ? -31.393 5.559 39.684 1.00 81.25 107 ASN A N 1
ATOM 860 C CA . ASN A 1 107 ? -32.775 5.960 39.415 1.00 81.25 107 ASN A CA 1
ATOM 861 C C . ASN A 1 107 ? -33.705 4.756 39.194 1.00 81.25 107 ASN A C 1
ATOM 863 O O . ASN A 1 107 ? -34.865 4.812 39.571 1.00 81.25 107 ASN A O 1
ATOM 867 N N . SER A 1 108 ? -33.190 3.646 38.653 1.00 74.94 108 SER A N 1
ATOM 868 C CA . SER A 1 108 ? -33.942 2.391 38.495 1.00 74.94 108 SER A CA 1
ATOM 869 C C . SER A 1 108 ? -34.189 1.635 39.812 1.00 74.94 108 SER A C 1
ATOM 871 O O . SER A 1 108 ? -34.929 0.653 39.809 1.00 74.94 108 SER A O 1
ATOM 873 N N . LYS A 1 109 ? -33.532 2.023 40.914 1.00 65.56 109 LYS A N 1
ATOM 874 C CA . LYS A 1 109 ? -33.673 1.390 42.240 1.00 65.56 109 LYS A CA 1
ATOM 875 C C . LYS A 1 109 ? -34.636 2.132 43.181 1.00 65.56 109 LYS A C 1
ATOM 877 O O . LYS A 1 109 ? -34.847 1.653 44.294 1.00 65.56 109 LYS A O 1
ATOM 882 N N . LYS A 1 110 ? -35.168 3.285 42.770 1.00 53.06 110 LYS A N 1
ATOM 883 C CA . LYS A 1 110 ? -36.241 4.016 43.464 1.00 53.06 110 LYS A CA 1
ATOM 884 C C . LYS A 1 110 ? -37.581 3.713 42.813 1.00 53.06 110 LYS A C 1
ATOM 886 O O . LYS A 1 110 ? -38.573 3.708 43.570 1.00 53.06 110 LYS A O 1
#

Nearest PDB structures (foldseek):
  6amk-assembly1_A  TM=7.191E-01  e=7.052E-02  Streptomyces venezuelae
  6ama-assembly1_A  TM=7.293E-01  e=1.051E-01  Streptomyces venezuelae
  6amk-assembly1_B  TM=7.201E-01  e=1.051E-01  Streptomyces venezuelae
  6ama-assembly1_B  TM=7.339E-01  e=1.123E-01  Streptomyces venezuelae
  2zhg-assembly1_A-2  TM=7.925E-01  e=4.841E-01  Escherichia coli K-12